Protein AF-A0A9W6Q029-F1 (afdb_monomer_lite)

Radius of gyration: 38.22 Å; chains: 1; bounding box: 94×24×104 Å

Secondary structure (DSSP, 8-state):
--SSSSSTTHHHHHHHHHHHHHHHHHHHHHHHHHHHHHHHHHHHHHHHHHHHHHHHHHHHHHHHHHHHHHHHHHHHHHHHHHHHHHHHHTTS-HHHHHHHHHHHHHHHHHHHHHHHHHHHHT-PPPS--HHHHHHHHHHHHHHHHT--

Foldseek 3Di:
DPDPPPVPPPVVVVVVVVVVVVVVVVVVVVVVVVVVVVVVVVVVVVVVVVVCCVVVVVVVVVCVVVVVVVVVCVVVVVVVLVVQLVVVCVPDPSVVSVVVSVVVVVVVVVVVVVVVVVVVVVPDDPDCDVVNVVVVVVVVVVVVVPPD

Structure (mmCIF, N/CA/C/O backbone):
data_AF-A0A9W6Q029-F1
#
_entry.id   AF-A0A9W6Q029-F1
#
loop_
_atom_site.group_PDB
_atom_site.id
_atom_site.type_symbol
_atom_site.label_atom_id
_atom_site.label_alt_id
_atom_site.label_comp_id
_atom_site.label_asym_id
_atom_site.label_entity_id
_atom_site.label_seq_id
_atom_site.pdbx_PDB_ins_code
_atom_site.Cartn_x
_atom_site.Cartn_y
_atom_site.Cartn_z
_atom_site.occupancy
_atom_site.B_iso_or_equiv
_atom_site.auth_seq_id
_atom_site.auth_comp_id
_atom_site.auth_asym_id
_atom_site.auth_atom_id
_atom_site.pdbx_PDB_model_num
ATOM 1 N N . MET A 1 1 ? -72.118 6.040 76.797 1.00 51.56 1 MET A N 1
ATOM 2 C CA . MET A 1 1 ? -71.351 6.887 75.852 1.00 51.56 1 MET A CA 1
ATOM 3 C C . MET A 1 1 ? -69.849 6.665 76.067 1.00 51.56 1 MET A C 1
ATOM 5 O O . MET A 1 1 ? -69.160 7.590 76.465 1.00 51.56 1 MET A O 1
ATOM 9 N N . SER A 1 2 ? -69.336 5.438 75.873 1.00 52.59 2 SER A N 1
ATOM 10 C CA . SER A 1 2 ? -67.936 5.110 76.231 1.00 52.59 2 SER A CA 1
ATOM 11 C C . SER A 1 2 ? -67.260 3.984 75.424 1.00 52.59 2 SER A C 1
ATOM 13 O O . SER A 1 2 ? -66.102 3.698 75.688 1.00 52.59 2 SER A O 1
ATOM 15 N N . GLU A 1 3 ? -67.895 3.381 74.411 1.00 55.47 3 GLU A N 1
ATOM 16 C CA . GLU A 1 3 ? -67.286 2.255 73.662 1.00 55.47 3 GLU A CA 1
ATOM 17 C C . GLU A 1 3 ? -66.559 2.632 72.354 1.00 55.47 3 GLU A C 1
ATOM 19 O O . GLU A 1 3 ? -66.026 1.765 71.678 1.00 55.47 3 GLU A O 1
ATOM 24 N N . ARG A 1 4 ? -66.474 3.915 71.966 1.00 59.72 4 ARG A N 1
ATOM 25 C CA . ARG A 1 4 ? -65.901 4.309 70.653 1.00 59.72 4 ARG A CA 1
ATOM 26 C C . ARG A 1 4 ? -64.425 4.744 70.655 1.00 59.72 4 ARG A C 1
ATOM 28 O O . ARG A 1 4 ? -63.948 5.214 69.625 1.00 59.72 4 ARG A O 1
ATOM 35 N N . LEU A 1 5 ? -63.701 4.637 71.772 1.00 57.34 5 LEU A N 1
ATOM 36 C CA . LEU A 1 5 ? -62.344 5.205 71.893 1.00 57.34 5 LEU A CA 1
ATOM 37 C C . LEU A 1 5 ? -61.199 4.180 71.832 1.00 57.34 5 LEU A C 1
ATOM 39 O O . LEU A 1 5 ? -60.060 4.583 71.616 1.00 57.34 5 LEU A O 1
ATOM 43 N N . THR A 1 6 ? -61.475 2.878 71.939 1.00 58.00 6 THR A N 1
ATOM 44 C CA . THR A 1 6 ? -60.412 1.858 72.037 1.00 58.00 6 THR A CA 1
ATOM 45 C C . THR A 1 6 ? -60.001 1.256 70.686 1.00 58.00 6 THR A C 1
ATOM 47 O O . THR A 1 6 ? -58.882 0.774 70.550 1.00 58.00 6 THR A O 1
ATOM 50 N N . GLU A 1 7 ? -60.833 1.353 69.644 1.00 55.59 7 GLU A N 1
ATOM 51 C CA . GLU A 1 7 ? -60.514 0.764 68.327 1.00 55.59 7 GLU A CA 1
ATOM 52 C C . GLU A 1 7 ? -59.644 1.655 67.422 1.00 55.59 7 GLU A C 1
ATOM 54 O O . GLU A 1 7 ? -59.035 1.171 66.472 1.00 55.59 7 GLU A O 1
ATOM 59 N N . ARG A 1 8 ? -59.513 2.955 67.721 1.00 59.72 8 ARG A N 1
ATOM 60 C CA . ARG A 1 8 ? -58.739 3.888 66.877 1.00 59.72 8 ARG A CA 1
ATOM 61 C C . ARG A 1 8 ? -57.221 3.826 67.081 1.00 59.72 8 ARG A C 1
ATOM 63 O O . ARG A 1 8 ? -56.494 4.317 66.228 1.00 59.72 8 ARG A O 1
ATOM 70 N N . GLY A 1 9 ? -56.739 3.244 68.181 1.00 55.81 9 GLY A N 1
ATOM 71 C CA . GLY A 1 9 ? -55.307 3.234 68.517 1.00 55.81 9 GLY A CA 1
ATOM 72 C C . GLY A 1 9 ? -54.524 2.030 67.985 1.00 55.81 9 GLY A C 1
ATOM 73 O O . GLY A 1 9 ? -53.314 2.123 67.805 1.00 55.81 9 GLY A O 1
ATOM 74 N N . VAL A 1 10 ? -55.194 0.904 67.721 1.00 59.09 10 VAL A N 1
ATOM 75 C CA . VAL A 1 10 ? -54.521 -0.351 67.338 1.00 59.09 10 VAL A CA 1
ATOM 76 C C . VAL A 1 10 ? -54.334 -0.459 65.820 1.00 59.09 10 VAL A C 1
ATOM 78 O O . VAL A 1 10 ? -53.288 -0.926 65.382 1.00 59.09 10 VAL A O 1
ATOM 81 N N . GLY A 1 11 ? -55.270 0.055 65.012 1.00 57.12 11 GLY A N 1
ATOM 82 C CA . GLY A 1 11 ? -55.148 0.045 63.546 1.00 57.12 11 GLY A CA 1
ATOM 83 C C . GLY A 1 11 ? -54.008 0.917 62.996 1.00 57.12 11 GLY A C 1
ATOM 84 O O . GLY A 1 11 ? -53.379 0.549 62.010 1.00 57.12 11 GLY A O 1
ATOM 85 N N . ASP A 1 12 ? -53.681 2.029 63.664 1.00 62.81 12 ASP A N 1
ATOM 86 C CA . ASP A 1 12 ? -52.686 3.014 63.197 1.00 62.81 12 ASP A CA 1
ATOM 87 C C . ASP A 1 12 ? -51.223 2.556 63.384 1.00 62.81 12 ASP A C 1
ATOM 89 O O . ASP A 1 12 ? -50.343 2.870 62.579 1.00 62.81 12 ASP A O 1
ATOM 93 N N . VAL A 1 13 ? -50.942 1.765 64.427 1.00 62.81 13 VAL A N 1
ATOM 94 C CA . VAL A 1 13 ? -49.584 1.254 64.705 1.00 62.81 13 VAL A CA 1
ATOM 95 C C . VAL A 1 13 ? -49.221 0.104 63.763 1.00 62.81 13 VAL A C 1
ATOM 97 O O . VAL A 1 13 ? -48.060 -0.056 63.378 1.00 62.81 13 VAL A O 1
ATOM 100 N N . THR A 1 14 ? -50.212 -0.706 63.390 1.00 64.38 14 THR A N 1
ATOM 101 C CA . THR A 1 14 ? -50.033 -1.841 62.485 1.00 64.38 14 THR A CA 1
ATOM 102 C C . THR A 1 14 ? -49.841 -1.360 61.044 1.00 64.38 14 THR A C 1
ATOM 104 O O . THR A 1 14 ? -48.881 -1.771 60.395 1.00 64.38 14 THR A O 1
ATOM 107 N N . ASP A 1 15 ? -50.662 -0.415 60.584 1.00 65.62 15 ASP A N 1
ATOM 108 C CA . ASP A 1 15 ? -50.631 0.113 59.213 1.00 65.62 15 ASP A CA 1
ATOM 109 C C . ASP A 1 15 ? -49.304 0.824 58.869 1.00 65.62 15 ASP A C 1
ATOM 111 O O . ASP A 1 15 ? -48.656 0.523 57.861 1.00 65.62 15 ASP A O 1
ATOM 115 N N . ARG A 1 16 ? -48.790 1.671 59.774 1.00 67.00 16 ARG A N 1
ATOM 116 C CA . ARG A 1 16 ? -47.525 2.397 59.545 1.00 67.00 16 ARG A CA 1
ATOM 117 C C . ARG A 1 16 ? -46.284 1.504 59.466 1.00 67.00 16 ARG A C 1
ATOM 119 O O . ARG A 1 16 ? -45.331 1.838 58.761 1.00 67.00 16 ARG A O 1
ATOM 126 N N . ARG A 1 17 ? -46.263 0.369 60.172 1.00 64.44 17 ARG A N 1
ATOM 127 C CA . ARG A 1 17 ? -45.089 -0.523 60.214 1.00 64.44 17 ARG A CA 1
ATOM 128 C C . ARG A 1 17 ? -44.972 -1.381 58.953 1.00 64.44 17 ARG A C 1
ATOM 130 O O . ARG A 1 17 ? -43.859 -1.609 58.486 1.00 64.44 17 ARG A O 1
ATOM 137 N N . PHE A 1 18 ? -46.096 -1.816 58.383 1.00 64.56 18 PHE A N 1
ATOM 138 C CA . PHE A 1 18 ? -46.113 -2.576 57.130 1.00 64.56 18 PHE A CA 1
ATOM 139 C C . PHE A 1 18 ? -45.807 -1.699 55.908 1.00 64.56 18 PHE A C 1
ATOM 141 O O . PHE A 1 18 ? -45.065 -2.144 55.033 1.00 64.56 18 PHE A O 1
ATOM 148 N N . GLY A 1 19 ? -46.269 -0.442 55.888 1.00 65.56 19 GLY A N 1
ATOM 149 C CA . GLY A 1 19 ? -45.915 0.521 54.837 1.00 65.56 19 GLY A CA 1
ATOM 150 C C . GLY A 1 19 ? -44.405 0.771 54.737 1.00 65.56 19 GLY A C 1
ATOM 151 O O . GLY A 1 19 ? -43.840 0.703 53.650 1.00 65.56 19 GLY A O 1
ATOM 152 N N . HIS A 1 20 ? -43.717 0.942 55.873 1.00 64.69 20 HIS A N 1
ATOM 153 C CA . HIS A 1 20 ? -42.270 1.193 55.879 1.00 64.69 20 HIS A CA 1
ATOM 154 C C . HIS A 1 20 ? -41.432 -0.029 55.460 1.00 64.69 20 HIS A C 1
ATOM 156 O O . HIS A 1 20 ? -40.412 0.127 54.797 1.00 64.69 20 HIS A O 1
ATOM 162 N N . LEU A 1 21 ? -41.864 -1.253 55.796 1.00 69.31 21 LEU A N 1
ATOM 163 C CA . LEU A 1 21 ? -41.189 -2.489 55.369 1.00 69.31 21 LEU A CA 1
ATOM 164 C C . LEU A 1 21 ? -41.417 -2.790 53.880 1.00 69.31 21 LEU A C 1
ATOM 166 O O . LEU A 1 21 ? -40.497 -3.240 53.196 1.00 69.31 21 LEU A O 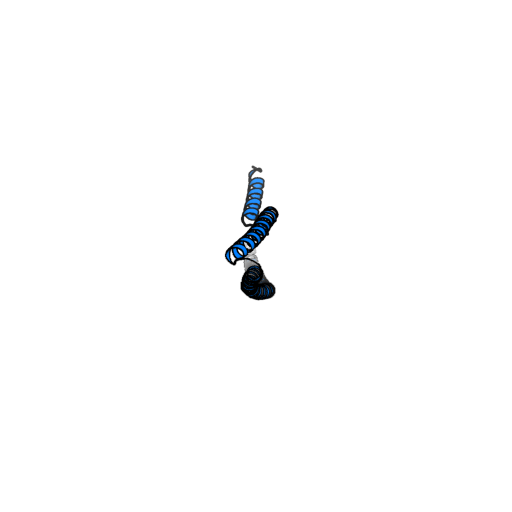1
ATOM 170 N N . ALA A 1 22 ? -42.620 -2.522 53.365 1.00 70.38 22 ALA A N 1
ATOM 171 C CA . ALA A 1 22 ? -42.941 -2.687 51.950 1.00 70.38 22 ALA A CA 1
ATOM 172 C C . ALA A 1 22 ? -42.186 -1.673 51.075 1.00 70.38 22 ALA A C 1
ATOM 174 O O . ALA A 1 22 ? -41.572 -2.067 50.077 1.00 70.38 22 ALA A O 1
ATOM 175 N N . GLU A 1 23 ? -42.151 -0.397 51.476 1.00 69.12 23 GLU A N 1
ATOM 176 C CA . GLU A 1 23 ? -41.362 0.639 50.799 1.00 69.12 23 GLU A CA 1
ATOM 177 C C . GLU A 1 23 ? -39.857 0.362 50.878 1.00 69.12 23 GLU A C 1
ATOM 179 O O . GLU A 1 23 ? -39.178 0.424 49.850 1.00 69.12 23 GLU A O 1
ATOM 184 N N . ALA A 1 24 ? -39.340 -0.028 52.052 1.00 70.12 24 ALA A N 1
ATOM 185 C CA . ALA A 1 24 ? -37.940 -0.420 52.205 1.00 70.12 24 ALA A CA 1
ATOM 186 C C . ALA A 1 24 ? -37.586 -1.612 51.302 1.00 70.12 24 ALA A C 1
ATOM 188 O O . ALA A 1 24 ? -36.578 -1.557 50.606 1.00 70.12 24 ALA A O 1
ATOM 189 N N . SER A 1 25 ? -38.436 -2.646 51.220 1.00 80.56 25 SER A N 1
ATOM 190 C CA . SER A 1 25 ? -38.175 -3.817 50.366 1.00 80.56 25 SER A CA 1
ATOM 191 C C . SER A 1 25 ? -38.213 -3.490 48.871 1.00 80.56 25 SER A C 1
ATOM 193 O O . SER A 1 25 ? -37.386 -3.979 48.105 1.00 80.56 25 SER A O 1
ATOM 195 N N . THR A 1 26 ? -39.126 -2.615 48.444 1.00 84.12 26 THR A N 1
ATOM 196 C CA . THR A 1 26 ? -39.235 -2.209 47.037 1.00 84.12 26 THR A CA 1
ATOM 197 C C . THR A 1 26 ? -38.018 -1.376 46.638 1.00 84.12 26 THR A C 1
ATOM 199 O O . THR A 1 26 ? -37.428 -1.605 45.581 1.00 84.12 26 THR A O 1
ATOM 202 N N . ALA A 1 27 ? -37.578 -0.467 47.514 1.00 84.94 27 ALA A N 1
ATOM 203 C CA . ALA A 1 27 ? -36.342 0.285 47.333 1.00 84.94 27 ALA A CA 1
ATOM 204 C C . ALA A 1 27 ? -35.097 -0.628 47.316 1.00 84.94 27 ALA A C 1
ATOM 206 O O . ALA A 1 27 ? -34.199 -0.421 46.498 1.00 84.94 27 ALA A O 1
ATOM 207 N N . GLU A 1 28 ? -35.059 -1.669 48.154 1.00 83.88 28 GLU A N 1
ATOM 208 C CA . GLU A 1 28 ? -33.982 -2.667 48.207 1.00 83.88 28 GLU A CA 1
ATOM 209 C C . GLU A 1 28 ? -33.895 -3.492 46.907 1.00 83.88 28 GLU A C 1
ATOM 211 O O . GLU A 1 28 ? -32.808 -3.648 46.348 1.00 83.88 28 GLU A O 1
ATOM 216 N N . LEU A 1 29 ? -35.029 -3.957 46.359 1.00 87.38 29 LEU A N 1
ATOM 217 C CA . LEU A 1 29 ? -35.068 -4.687 45.082 1.00 87.38 29 LEU A CA 1
ATOM 218 C C . LEU A 1 29 ? -34.636 -3.812 43.903 1.00 87.38 29 LEU A C 1
ATOM 220 O O . LEU A 1 29 ? -33.864 -4.260 43.055 1.00 87.38 29 LEU A O 1
ATOM 224 N N . VAL A 1 30 ? -35.111 -2.566 43.843 1.00 87.38 30 VAL A N 1
ATOM 225 C CA . VAL A 1 30 ? -34.713 -1.615 42.792 1.00 87.38 30 VAL A CA 1
ATOM 226 C C . VAL A 1 30 ? -33.211 -1.346 42.861 1.00 87.38 30 VAL A C 1
ATOM 228 O O . VAL A 1 30 ? -32.533 -1.318 41.831 1.00 87.38 30 VAL A O 1
ATOM 231 N N . ARG A 1 31 ? -32.664 -1.212 44.072 1.00 88.38 31 ARG A N 1
ATOM 232 C CA . ARG A 1 31 ? -31.228 -1.051 44.291 1.00 88.38 31 ARG A CA 1
ATOM 233 C C . ARG A 1 31 ? -30.439 -2.291 43.859 1.00 88.38 31 ARG A C 1
ATOM 235 O O . ARG A 1 31 ? -29.479 -2.141 43.109 1.00 88.38 31 ARG A O 1
ATOM 242 N N . HIS A 1 32 ? -30.868 -3.498 44.225 1.00 88.50 32 HIS A N 1
ATOM 243 C CA . HIS A 1 32 ? -30.233 -4.743 43.777 1.00 88.50 32 HIS A CA 1
ATOM 244 C C . HIS A 1 32 ? -30.288 -4.931 42.254 1.00 88.50 32 HIS A C 1
ATOM 246 O O . HIS A 1 32 ? -29.269 -5.258 41.648 1.00 88.50 32 HIS A O 1
ATOM 252 N N . LEU A 1 33 ? -31.425 -4.664 41.605 1.00 87.81 33 LEU A N 1
ATOM 253 C CA . LEU A 1 33 ? -31.547 -4.739 40.144 1.00 87.81 33 LEU A CA 1
ATOM 254 C C . LEU A 1 33 ? -30.665 -3.703 39.440 1.00 87.81 33 LEU A C 1
ATOM 256 O O . LEU A 1 33 ? -30.056 -4.014 38.415 1.00 87.81 33 LEU A O 1
ATOM 260 N N . SER A 1 34 ? -30.557 -2.492 39.993 1.00 90.81 34 SER A N 1
ATOM 261 C CA . SER A 1 34 ? -29.649 -1.454 39.494 1.00 90.81 34 SER A CA 1
ATOM 262 C C . SER A 1 34 ? -28.185 -1.885 39.627 1.00 90.81 34 SER A C 1
ATOM 264 O O . SER A 1 34 ? -27.412 -1.796 38.671 1.00 90.81 34 SER A O 1
ATOM 266 N N . GLU A 1 35 ? -27.809 -2.455 40.774 1.00 91.94 35 GLU A N 1
ATOM 267 C CA . GLU A 1 35 ? -26.470 -2.995 41.009 1.00 91.94 35 GLU A CA 1
ATOM 268 C C . GLU A 1 35 ? -26.147 -4.178 40.078 1.00 91.94 35 GLU A C 1
ATOM 270 O O . GLU A 1 35 ? -25.048 -4.231 39.522 1.00 91.94 35 GLU A O 1
ATOM 275 N N . GLN A 1 36 ? -27.091 -5.095 39.842 1.00 90.56 36 GLN A N 1
ATOM 276 C CA . GLN A 1 36 ? -26.928 -6.222 38.916 1.00 90.56 36 GLN A CA 1
ATOM 277 C C . GLN A 1 36 ? -26.850 -5.767 37.458 1.00 90.56 36 GLN A C 1
ATOM 279 O O . GLN A 1 36 ? -25.964 -6.209 36.730 1.00 90.56 36 GLN A O 1
ATOM 284 N N . SER A 1 37 ? -27.709 -4.835 37.044 1.00 90.69 37 SER A N 1
ATOM 285 C CA . SER A 1 37 ? -27.669 -4.249 35.699 1.00 90.69 37 SER A CA 1
ATOM 286 C C . SER A 1 37 ? -26.332 -3.547 35.462 1.00 90.69 37 SER A C 1
ATOM 288 O O . SER A 1 37 ? -25.682 -3.753 34.438 1.00 90.69 37 SER A O 1
ATOM 290 N N . ALA A 1 38 ? -25.853 -2.788 36.452 1.00 92.69 38 ALA A N 1
ATOM 291 C CA . ALA A 1 38 ? -24.554 -2.133 36.388 1.00 92.69 38 ALA A CA 1
ATOM 292 C C . ALA A 1 38 ? -23.378 -3.127 36.399 1.00 92.69 38 ALA A C 1
ATOM 294 O O . ALA A 1 38 ? -22.312 -2.801 35.873 1.00 92.69 38 ALA A O 1
ATOM 295 N N . ARG A 1 39 ? -23.524 -4.313 37.007 1.00 93.50 39 ARG A N 1
ATOM 296 C CA . ARG A 1 39 ? -22.532 -5.400 36.925 1.00 93.50 39 ARG A CA 1
ATOM 297 C C . ARG A 1 39 ? -22.525 -6.043 35.539 1.00 93.50 39 ARG A C 1
ATOM 299 O O . ARG A 1 39 ? -21.454 -6.133 34.948 1.00 93.50 39 ARG A O 1
ATOM 306 N N . LEU A 1 40 ? -23.692 -6.378 34.992 1.00 94.19 40 LEU A N 1
ATOM 307 C CA . LEU A 1 40 ? -23.828 -7.000 33.673 1.00 94.19 40 LEU A CA 1
ATOM 308 C C . LEU A 1 40 ? -23.257 -6.106 32.565 1.00 94.19 40 LEU A C 1
ATOM 310 O O . LEU A 1 40 ? -22.457 -6.557 31.753 1.00 94.19 40 LEU A O 1
ATOM 314 N N . VAL A 1 41 ? -23.584 -4.808 32.589 1.00 94.94 41 VAL A N 1
ATOM 315 C CA . VAL A 1 41 ? -23.025 -3.829 31.642 1.00 94.94 41 VAL A CA 1
ATOM 316 C C . VAL A 1 41 ? -21.498 -3.785 31.733 1.00 94.94 41 VAL A C 1
ATOM 318 O O . VAL A 1 41 ? -20.813 -3.742 30.714 1.00 94.94 41 VAL A O 1
ATOM 321 N N . ARG A 1 42 ? -20.930 -3.824 32.945 1.00 95.19 42 ARG A N 1
ATOM 322 C CA . ARG A 1 42 ? -19.470 -3.846 33.135 1.00 95.19 42 ARG A CA 1
ATOM 323 C C . ARG A 1 42 ? -18.828 -5.139 32.624 1.00 95.19 42 ARG A C 1
ATOM 325 O O . ARG A 1 42 ? -17.691 -5.091 32.153 1.00 95.19 42 ARG A O 1
ATOM 332 N N . GLU A 1 43 ? -19.520 -6.267 32.710 1.00 95.44 43 GLU A N 1
ATOM 333 C CA . GLU A 1 43 ? -19.057 -7.556 32.187 1.00 95.44 43 GLU A CA 1
ATOM 334 C C . GLU A 1 43 ? -19.106 -7.612 30.658 1.00 95.44 43 GLU A C 1
ATOM 336 O O . GLU A 1 43 ? -18.092 -7.944 30.048 1.00 95.44 43 GLU A O 1
ATOM 341 N N . GLU A 1 44 ? -20.211 -7.189 30.042 1.00 94.06 44 GLU A N 1
ATOM 342 C CA . GLU A 1 44 ? -20.348 -7.015 28.586 1.00 94.06 44 GLU A CA 1
ATOM 343 C C . GLU A 1 44 ? -19.253 -6.095 28.035 1.00 94.06 44 GLU A C 1
ATOM 345 O O . GLU A 1 44 ? -18.563 -6.437 27.077 1.00 94.06 44 GLU A O 1
ATOM 350 N N . LEU A 1 45 ? -18.985 -4.969 28.706 1.00 94.56 45 LEU A N 1
ATOM 351 C CA . LEU A 1 45 ? -17.892 -4.075 28.321 1.00 94.56 45 LEU A CA 1
ATOM 352 C C . LEU A 1 45 ? -16.517 -4.748 28.422 1.00 94.56 45 LEU A C 1
ATOM 354 O O . LEU A 1 45 ? -15.673 -4.547 27.547 1.00 94.56 45 LEU A O 1
ATOM 358 N N . ARG A 1 46 ? -16.262 -5.545 29.465 1.00 95.31 46 ARG A N 1
ATOM 359 C CA . ARG A 1 46 ? -15.005 -6.305 29.592 1.00 95.31 46 ARG A CA 1
ATOM 360 C C . ARG A 1 46 ? -14.872 -7.366 28.503 1.00 95.31 46 ARG A C 1
ATOM 362 O O . ARG A 1 46 ? -13.783 -7.519 27.947 1.00 95.31 46 ARG A O 1
ATOM 369 N N . LEU A 1 47 ? -15.955 -8.067 28.187 1.00 94.62 47 LEU A N 1
ATOM 370 C CA . LEU A 1 47 ? -15.994 -9.074 27.132 1.00 94.62 47 LEU A CA 1
ATOM 371 C C . LEU A 1 47 ? -15.760 -8.431 25.760 1.00 94.62 47 LEU A C 1
ATOM 373 O O . LEU A 1 47 ? -14.868 -8.857 25.029 1.00 94.62 47 LEU A O 1
ATOM 377 N N . ALA A 1 48 ? -16.465 -7.340 25.461 1.00 93.06 48 ALA A N 1
ATOM 378 C CA . ALA A 1 48 ? -16.289 -6.563 24.242 1.00 93.06 48 ALA A CA 1
ATOM 379 C C . ALA A 1 48 ? -14.854 -6.034 24.116 1.00 93.06 48 ALA A C 1
ATOM 381 O O . ALA A 1 48 ? -14.262 -6.112 23.043 1.00 93.06 48 ALA A O 1
ATOM 382 N N . GLN A 1 49 ? -14.241 -5.553 25.205 1.00 92.69 49 GLN A N 1
ATOM 383 C CA . GLN A 1 49 ? -12.830 -5.149 25.197 1.00 92.69 49 GLN A CA 1
ATOM 384 C C . GLN A 1 49 ? -11.885 -6.315 24.885 1.00 92.69 49 GLN A C 1
ATOM 386 O O . GLN A 1 49 ? -10.927 -6.137 24.130 1.00 92.69 49 GLN A O 1
ATOM 391 N N . LEU A 1 50 ? -12.127 -7.501 25.446 1.00 93.62 50 LEU A N 1
ATOM 392 C CA . LEU A 1 50 ? -11.348 -8.704 25.146 1.00 93.62 50 LEU A CA 1
ATOM 393 C C . LEU A 1 50 ? -11.496 -9.115 23.681 1.00 93.62 50 LEU A C 1
ATOM 395 O O . LEU A 1 50 ? -10.495 -9.372 23.009 1.00 93.62 50 LEU A O 1
ATOM 399 N N . GLU A 1 51 ? -12.721 -9.129 23.166 1.00 92.31 51 GLU A N 1
ATOM 400 C CA . GLU A 1 51 ? -13.000 -9.495 21.783 1.00 92.31 51 GLU A CA 1
ATOM 401 C C . GLU A 1 51 ? -12.421 -8.469 20.800 1.00 92.31 51 GLU A C 1
ATOM 403 O O . GLU A 1 51 ? -11.785 -8.853 19.818 1.00 92.31 51 GLU A O 1
ATOM 408 N N . LEU A 1 52 ? -12.528 -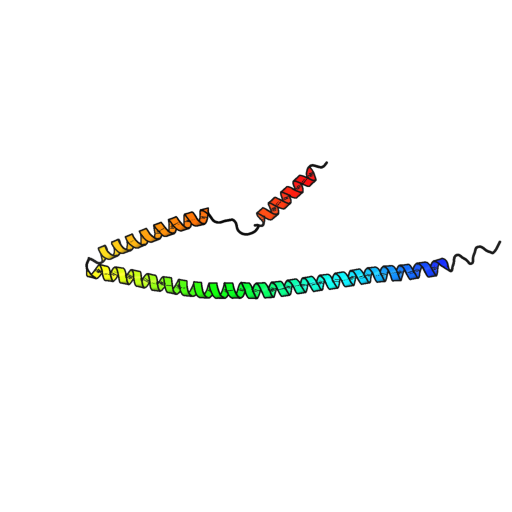7.169 21.100 1.00 92.44 52 LEU A N 1
ATOM 409 C CA . LEU A 1 52 ? -11.878 -6.094 20.346 1.00 92.44 52 LEU A CA 1
ATOM 410 C C . LEU A 1 52 ? -10.357 -6.232 20.361 1.00 92.44 52 LEU A C 1
ATOM 412 O O . LEU A 1 52 ? -9.723 -6.033 19.330 1.00 92.44 52 LEU A O 1
ATOM 416 N N . ARG A 1 53 ? -9.749 -6.611 21.489 1.00 90.00 53 ARG A N 1
ATOM 417 C CA . ARG A 1 53 ? -8.303 -6.875 21.556 1.00 90.00 53 ARG A CA 1
ATOM 418 C C . ARG A 1 53 ? -7.910 -8.104 20.743 1.00 90.00 53 ARG A C 1
ATOM 420 O O . ARG A 1 53 ? -6.896 -8.063 20.051 1.00 90.00 53 ARG A O 1
ATOM 427 N N . GLN A 1 54 ? -8.700 -9.177 20.768 1.00 89.31 54 GLN A N 1
ATOM 428 C CA . GLN A 1 54 ? -8.432 -10.369 19.958 1.00 89.31 54 GLN A CA 1
ATOM 429 C C . GLN A 1 54 ? -8.616 -10.110 18.455 1.00 89.31 54 GLN A C 1
ATOM 431 O O . GLN A 1 54 ? -7.755 -10.484 17.654 1.00 89.31 54 GLN A O 1
ATOM 436 N N . LYS A 1 55 ? -9.716 -9.464 18.052 1.00 83.94 55 LYS A N 1
ATOM 437 C CA . LYS A 1 55 ? -9.989 -9.089 16.655 1.00 83.94 55 LYS A CA 1
ATOM 438 C C . LYS A 1 55 ? -8.988 -8.036 16.169 1.00 83.94 55 LYS A C 1
ATOM 440 O O . 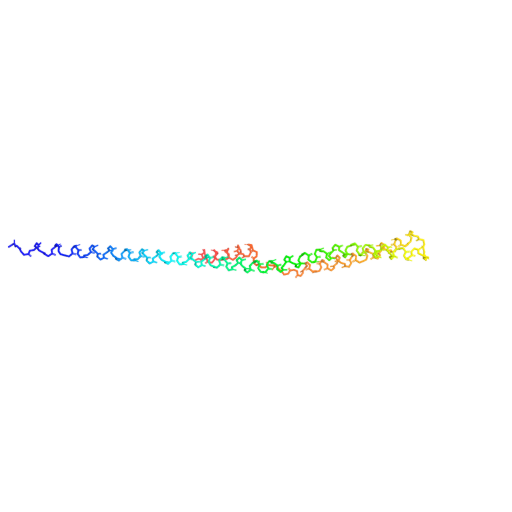LYS A 1 55 ? -8.370 -8.209 15.120 1.00 83.94 55 LYS A O 1
ATOM 445 N N . GLY A 1 56 ? -8.750 -7.007 16.979 1.00 89.25 56 GLY A N 1
ATOM 446 C CA . GLY A 1 56 ? -7.806 -5.926 16.709 1.00 89.25 56 GLY A CA 1
ATOM 447 C C . GLY A 1 56 ? -6.355 -6.396 16.654 1.00 89.25 56 GLY A C 1
ATOM 448 O O . GLY A 1 56 ? -5.610 -5.956 15.787 1.00 89.25 56 GLY A O 1
ATOM 449 N N . GLY A 1 57 ? -5.950 -7.347 17.498 1.00 90.62 57 GLY A N 1
ATOM 450 C CA . GLY A 1 57 ? -4.600 -7.914 17.480 1.00 90.62 57 GLY A CA 1
ATOM 451 C C . GLY A 1 57 ? -4.280 -8.654 16.179 1.00 90.62 57 GLY A C 1
ATOM 452 O O . GLY A 1 57 ? -3.196 -8.479 15.619 1.00 90.62 57 GLY A O 1
ATOM 453 N N . ARG A 1 58 ? -5.235 -9.432 15.648 1.00 86.19 58 ARG A N 1
ATOM 454 C CA . ARG A 1 58 ? -5.082 -10.106 14.345 1.00 86.19 58 ARG A CA 1
ATOM 455 C C . ARG A 1 58 ? -4.998 -9.097 13.199 1.00 86.19 58 ARG A C 1
ATOM 457 O O . ARG A 1 58 ? -4.092 -9.206 12.375 1.00 86.19 58 ARG A O 1
ATOM 464 N N . ALA A 1 59 ? -5.873 -8.090 13.194 1.00 90.00 59 ALA A N 1
ATOM 465 C CA . ALA A 1 59 ? -5.834 -7.007 12.212 1.00 90.00 59 ALA A CA 1
ATOM 466 C C . ALA A 1 59 ? -4.515 -6.218 12.280 1.00 90.00 59 ALA A C 1
ATOM 468 O O . ALA A 1 59 ? -3.893 -5.964 11.253 1.00 90.00 59 ALA A O 1
ATOM 469 N N . ALA A 1 60 ? -4.025 -5.909 13.483 1.00 89.06 60 ALA A N 1
ATOM 470 C CA . ALA A 1 60 ? -2.758 -5.215 13.688 1.00 89.06 60 ALA A CA 1
ATOM 471 C C . ALA A 1 60 ? -1.556 -6.045 13.217 1.00 89.06 60 ALA A C 1
ATOM 473 O O . ALA A 1 60 ? -0.624 -5.502 12.626 1.00 89.06 60 ALA A O 1
ATOM 474 N N . LYS A 1 61 ? -1.560 -7.363 13.448 1.00 93.81 61 LYS A N 1
ATOM 475 C CA . LYS A 1 61 ? -0.515 -8.258 12.933 1.00 93.81 61 LYS A CA 1
ATOM 476 C C . LYS A 1 61 ? -0.516 -8.278 11.404 1.00 93.81 61 LYS A C 1
ATOM 478 O O . LYS A 1 61 ? 0.545 -8.120 10.806 1.00 93.81 61 LYS A O 1
ATOM 483 N N . ALA A 1 62 ? -1.692 -8.415 10.790 1.00 89.44 62 ALA A N 1
ATOM 484 C CA . ALA A 1 62 ? -1.835 -8.363 9.340 1.00 89.44 62 ALA A CA 1
ATOM 485 C C . ALA A 1 62 ? -1.350 -7.017 8.784 1.00 89.44 62 ALA A C 1
ATOM 487 O O . ALA A 1 62 ? -0.519 -7.004 7.885 1.00 89.44 62 ALA A O 1
ATOM 488 N N . ALA A 1 63 ? -1.768 -5.896 9.376 1.00 94.06 63 ALA A N 1
ATOM 489 C CA . ALA A 1 63 ? -1.341 -4.561 8.963 1.00 94.06 63 ALA A CA 1
ATOM 490 C C . ALA A 1 63 ? 0.187 -4.391 9.006 1.00 94.06 63 ALA A C 1
ATOM 492 O O . ALA A 1 63 ? 0.765 -3.850 8.070 1.00 94.06 63 ALA A O 1
ATOM 493 N N . LYS A 1 64 ? 0.865 -4.904 10.043 1.00 92.75 64 LYS A N 1
ATOM 494 C CA . LYS A 1 64 ? 2.337 -4.868 10.123 1.00 92.75 64 LYS A CA 1
ATOM 495 C C . LYS A 1 64 ? 2.998 -5.728 9.046 1.00 92.75 64 LYS A C 1
ATOM 497 O O . LYS A 1 64 ? 3.955 -5.281 8.424 1.00 92.75 64 LYS A O 1
ATOM 502 N N . MET A 1 65 ? 2.496 -6.944 8.819 1.00 95.00 65 MET A N 1
ATOM 503 C CA . MET A 1 65 ? 3.045 -7.846 7.799 1.00 95.00 65 MET A CA 1
ATOM 504 C C . MET A 1 65 ? 2.836 -7.293 6.387 1.00 95.00 65 MET A C 1
ATOM 506 O O . MET A 1 65 ? 3.784 -7.259 5.611 1.00 95.00 65 MET A O 1
ATOM 510 N N . PHE A 1 66 ? 1.636 -6.803 6.072 1.00 93.69 66 PHE A N 1
ATOM 511 C CA . PHE A 1 66 ? 1.345 -6.159 4.791 1.00 93.69 66 PHE A CA 1
ATOM 512 C C . PHE A 1 66 ? 2.095 -4.838 4.623 1.00 93.69 66 PHE A C 1
ATOM 514 O O . PHE A 1 66 ? 2.565 -4.555 3.528 1.00 93.69 66 PHE A O 1
ATOM 521 N N . GLY A 1 67 ? 2.273 -4.064 5.696 1.00 95.38 67 GLY A N 1
ATOM 522 C CA . GLY A 1 67 ? 3.100 -2.859 5.676 1.00 95.38 67 GLY A CA 1
ATOM 523 C C . GLY A 1 67 ? 4.553 -3.175 5.320 1.00 95.38 67 GLY A C 1
ATOM 524 O O . GLY A 1 67 ? 5.093 -2.601 4.378 1.00 95.38 67 GLY A O 1
ATOM 525 N N . GLY A 1 68 ? 5.166 -4.142 6.011 1.00 95.69 68 GLY A N 1
ATOM 526 C CA . GLY A 1 68 ? 6.530 -4.590 5.713 1.00 95.69 68 GLY A CA 1
ATOM 527 C C . GLY A 1 68 ? 6.665 -5.181 4.307 1.00 95.69 68 GLY A C 1
ATOM 528 O O . GLY A 1 68 ? 7.554 -4.785 3.557 1.00 95.69 68 GLY A O 1
ATOM 529 N N . ALA A 1 69 ? 5.746 -6.066 3.914 1.00 95.81 69 ALA A N 1
ATOM 530 C CA . ALA A 1 69 ? 5.720 -6.647 2.574 1.00 95.81 69 ALA A CA 1
ATOM 531 C C . ALA A 1 69 ? 5.555 -5.578 1.484 1.00 95.81 69 ALA A C 1
ATOM 533 O O . ALA A 1 69 ? 6.222 -5.658 0.458 1.00 95.81 69 ALA A O 1
ATOM 534 N N . GLY A 1 70 ? 4.725 -4.557 1.716 1.00 96.44 70 GLY A N 1
ATOM 535 C CA . GLY A 1 70 ? 4.544 -3.429 0.803 1.00 96.44 70 GLY A CA 1
ATOM 536 C C . GLY A 1 70 ? 5.829 -2.627 0.606 1.00 96.44 70 GLY A C 1
ATOM 537 O O . GLY A 1 70 ? 6.191 -2.330 -0.528 1.00 96.44 70 GLY A O 1
ATOM 538 N N . VAL A 1 71 ? 6.567 -2.345 1.684 1.00 97.81 71 VAL A N 1
ATOM 539 C CA . VAL A 1 71 ? 7.877 -1.676 1.600 1.00 97.81 71 VAL A CA 1
ATOM 540 C C . VAL A 1 71 ? 8.887 -2.537 0.835 1.00 97.81 71 VAL A C 1
ATOM 542 O O . VAL A 1 71 ? 9.559 -2.039 -0.068 1.00 97.81 71 VAL A O 1
ATOM 545 N N . CYS A 1 72 ? 8.967 -3.838 1.130 1.00 97.75 72 CYS A N 1
ATOM 546 C CA . CYS A 1 72 ? 9.833 -4.759 0.392 1.00 97.75 72 CYS A CA 1
ATOM 547 C C . CYS A 1 72 ? 9.459 -4.840 -1.095 1.00 97.75 72 CYS A C 1
ATOM 549 O O . CYS A 1 72 ? 10.346 -4.812 -1.944 1.00 97.75 72 CYS A O 1
ATOM 551 N N . ALA A 1 73 ? 8.167 -4.903 -1.419 1.00 96.12 73 ALA A N 1
ATOM 552 C CA . ALA A 1 73 ? 7.679 -4.929 -2.794 1.00 96.12 73 ALA A CA 1
ATOM 553 C C . ALA A 1 73 ? 7.969 -3.614 -3.532 1.00 96.12 73 ALA A C 1
ATOM 555 O O . ALA A 1 73 ? 8.318 -3.654 -4.708 1.00 96.12 73 ALA A O 1
ATOM 556 N N . LEU A 1 74 ? 7.892 -2.466 -2.851 1.00 96.06 74 LEU A N 1
ATOM 557 C CA . LEU A 1 74 ? 8.231 -1.163 -3.425 1.00 96.06 74 LEU A CA 1
ATOM 558 C C . LEU A 1 74 ? 9.708 -1.108 -3.840 1.00 96.06 74 LEU A C 1
ATOM 560 O O . LEU A 1 74 ? 10.016 -0.817 -4.995 1.00 96.06 74 LEU A O 1
ATOM 564 N N . TYR A 1 75 ? 10.622 -1.424 -2.919 1.00 97.94 75 TYR A N 1
ATOM 565 C CA . TYR A 1 75 ? 12.058 -1.384 -3.208 1.00 97.94 75 TYR A CA 1
ATOM 566 C C . TYR A 1 75 ? 12.496 -2.501 -4.159 1.00 97.94 75 TYR A C 1
ATOM 568 O O . TYR A 1 75 ? 13.252 -2.244 -5.094 1.00 97.94 75 TYR A O 1
ATOM 576 N N . GLY A 1 76 ? 11.999 -3.724 -3.961 1.00 98.19 76 GLY A N 1
ATOM 577 C CA . GLY A 1 76 ? 12.285 -4.858 -4.840 1.00 98.19 76 GLY A CA 1
ATOM 578 C C . GLY A 1 76 ? 11.753 -4.635 -6.254 1.00 98.19 76 GLY A C 1
ATOM 579 O O . GLY A 1 76 ? 12.477 -4.843 -7.223 1.00 98.19 76 GLY A O 1
ATOM 580 N N . GLY A 1 77 ? 10.525 -4.131 -6.386 1.00 97.50 77 GLY A N 1
ATOM 581 C CA . GLY A 1 77 ? 9.941 -3.754 -7.671 1.00 97.50 77 GLY A CA 1
ATOM 582 C C . GLY A 1 77 ? 10.736 -2.649 -8.365 1.00 97.50 77 GLY A C 1
ATOM 583 O O . GLY A 1 77 ? 11.058 -2.782 -9.542 1.00 97.50 77 GLY A O 1
ATOM 584 N N . GLY A 1 78 ? 11.132 -1.601 -7.633 1.00 97.12 78 GLY A N 1
ATOM 585 C CA . GLY A 1 78 ? 12.004 -0.546 -8.157 1.00 97.12 78 GLY A CA 1
ATOM 586 C C . GLY A 1 78 ? 13.346 -1.084 -8.664 1.00 97.12 78 GLY A C 1
ATOM 587 O O . GLY A 1 78 ? 13.759 -0.759 -9.776 1.00 97.12 78 GLY A O 1
ATOM 588 N N . ALA A 1 79 ? 13.992 -1.967 -7.898 1.00 98.06 79 ALA A N 1
ATOM 589 C CA . ALA A 1 79 ? 15.232 -2.618 -8.311 1.00 98.06 79 ALA A CA 1
ATOM 590 C C . ALA A 1 79 ? 15.046 -3.475 -9.576 1.00 98.06 79 ALA A C 1
ATOM 592 O O . ALA A 1 79 ? 15.888 -3.422 -10.470 1.00 98.06 79 ALA A O 1
ATOM 593 N N . LEU A 1 80 ? 13.933 -4.208 -9.695 1.00 97.88 80 LEU A N 1
ATOM 594 C CA . LEU A 1 80 ? 13.605 -4.981 -10.897 1.00 97.88 80 LEU A CA 1
ATOM 595 C C . LEU A 1 80 ? 13.354 -4.089 -12.118 1.00 97.88 80 LEU A C 1
ATOM 597 O O . LEU A 1 80 ? 13.811 -4.422 -13.207 1.00 97.88 80 LEU A O 1
ATOM 601 N N . ILE A 1 81 ? 12.678 -2.950 -11.951 1.00 97.69 81 ILE A N 1
ATOM 602 C CA . ILE A 1 81 ? 12.467 -1.973 -13.030 1.00 97.69 81 ILE A CA 1
ATOM 603 C C . ILE A 1 81 ? 13.811 -1.432 -13.529 1.00 97.69 81 ILE A C 1
ATOM 605 O O . ILE A 1 81 ? 14.051 -1.390 -14.736 1.00 97.69 81 ILE A O 1
ATOM 609 N N . VAL A 1 82 ? 14.707 -1.059 -12.609 1.00 97.06 82 VAL A N 1
ATOM 610 C CA . VAL A 1 82 ? 16.061 -0.603 -12.956 1.00 97.06 82 VAL A CA 1
ATOM 611 C C . VAL A 1 82 ? 16.841 -1.713 -13.659 1.00 97.06 82 VAL A C 1
ATOM 613 O O . VAL A 1 82 ? 17.427 -1.468 -14.711 1.00 97.06 82 VAL A O 1
ATOM 616 N N . ALA A 1 83 ? 16.811 -2.939 -13.132 1.00 97.81 83 ALA A N 1
ATOM 617 C CA . ALA A 1 83 ? 17.479 -4.087 -13.737 1.00 97.81 83 ALA A CA 1
ATOM 618 C C . ALA A 1 83 ? 16.958 -4.380 -15.153 1.00 97.81 83 ALA A C 1
ATOM 620 O O . ALA A 1 83 ? 17.756 -4.611 -16.056 1.00 97.81 83 ALA A O 1
ATOM 621 N N . ALA A 1 84 ? 15.643 -4.310 -15.374 1.00 97.44 84 ALA A N 1
ATOM 622 C CA . ALA A 1 84 ? 15.038 -4.477 -16.694 1.00 97.44 84 ALA A CA 1
ATOM 623 C C . ALA A 1 84 ? 15.474 -3.371 -17.669 1.00 97.44 84 ALA A C 1
ATOM 625 O O . ALA A 1 84 ? 15.829 -3.661 -18.811 1.00 97.44 84 ALA A O 1
ATOM 626 N N . GLY A 1 85 ? 15.514 -2.115 -17.214 1.00 97.38 85 GLY A N 1
ATOM 627 C CA . GLY A 1 85 ? 16.026 -0.996 -18.008 1.00 97.38 85 GLY A CA 1
ATOM 628 C C . GLY A 1 85 ? 17.499 -1.170 -18.389 1.00 97.38 85 GLY A C 1
ATOM 629 O O . GLY A 1 85 ? 17.863 -0.957 -19.544 1.00 97.38 85 GLY A O 1
ATOM 630 N N . LEU A 1 86 ? 18.337 -1.617 -17.449 1.00 96.94 86 LEU A N 1
ATOM 631 C CA . LEU A 1 86 ? 19.748 -1.922 -17.707 1.00 96.94 86 LEU A CA 1
ATOM 632 C C . LEU A 1 86 ? 19.914 -3.105 -18.667 1.00 96.94 86 LEU A C 1
ATOM 634 O O . LEU A 1 86 ? 20.748 -3.037 -19.564 1.00 96.94 86 LEU A O 1
ATOM 638 N N . ALA A 1 87 ? 19.107 -4.158 -18.521 1.00 97.50 87 ALA A N 1
ATOM 639 C CA . ALA A 1 87 ? 19.123 -5.305 -19.424 1.00 97.50 87 ALA A CA 1
ATOM 640 C C . ALA A 1 87 ? 18.748 -4.901 -20.858 1.00 97.50 87 ALA A C 1
ATOM 642 O O . ALA A 1 87 ? 19.419 -5.308 -21.803 1.00 97.50 87 ALA A O 1
ATOM 643 N N . LEU A 1 88 ? 17.730 -4.048 -21.028 1.00 96.69 88 LEU A N 1
ATOM 644 C CA . LEU A 1 88 ? 17.393 -3.463 -22.328 1.00 96.69 88 LEU A CA 1
ATOM 645 C C . LEU A 1 88 ? 18.555 -2.628 -22.876 1.00 96.69 88 LEU A C 1
ATOM 647 O O . LEU A 1 88 ? 18.903 -2.764 -24.044 1.00 96.69 88 LEU A O 1
ATOM 651 N N . ALA A 1 89 ? 19.208 -1.825 -22.035 1.00 96.69 89 ALA A N 1
ATOM 652 C CA . ALA A 1 89 ? 20.335 -0.991 -22.446 1.00 96.69 89 ALA A CA 1
ATOM 653 C C . ALA A 1 89 ? 21.566 -1.783 -22.945 1.00 96.69 89 ALA A C 1
ATOM 655 O O . ALA A 1 89 ? 22.456 -1.188 -23.549 1.00 96.69 89 ALA A O 1
ATOM 656 N N . LEU A 1 90 ? 21.626 -3.109 -22.745 1.00 97.56 90 LEU A N 1
ATOM 657 C CA . LEU A 1 90 ? 22.672 -3.961 -23.331 1.00 97.56 90 LEU A CA 1
ATOM 658 C C . LEU A 1 90 ? 22.529 -4.130 -24.850 1.00 97.56 90 LEU A C 1
ATOM 660 O O . LEU A 1 90 ? 23.518 -4.402 -25.525 1.00 97.56 90 LEU A O 1
ATOM 664 N N . VAL A 1 91 ? 21.313 -3.999 -25.386 1.00 97.25 91 VAL A N 1
ATOM 665 C CA . VAL A 1 91 ? 21.007 -4.258 -26.805 1.00 97.25 91 VAL A CA 1
ATOM 666 C C . VAL A 1 91 ? 20.573 -3.009 -27.577 1.00 97.25 91 VAL A C 1
ATOM 668 O O . VAL A 1 91 ? 20.506 -3.041 -28.803 1.00 97.25 91 VAL A O 1
ATOM 671 N N . LEU A 1 92 ? 20.290 -1.898 -26.892 1.00 96.31 92 LEU A N 1
ATOM 672 C CA . LEU A 1 92 ? 19.874 -0.626 -27.495 1.00 96.31 92 LEU A CA 1
ATOM 673 C C . LEU A 1 92 ? 20.346 0.579 -26.659 1.00 96.31 92 LEU A C 1
ATOM 675 O O . LEU A 1 92 ? 20.682 0.415 -25.488 1.00 96.31 92 LEU A O 1
ATOM 679 N N . PRO A 1 93 ? 20.382 1.804 -27.222 1.00 96.44 93 PRO A N 1
ATOM 680 C CA . PRO A 1 93 ? 20.839 2.986 -26.495 1.00 96.44 93 PRO A CA 1
ATOM 681 C C . PRO A 1 93 ? 20.039 3.233 -25.213 1.00 96.44 93 PRO A C 1
ATOM 683 O O . PRO A 1 93 ? 18.812 3.121 -25.207 1.00 96.44 93 PRO A O 1
ATOM 686 N N . GLY A 1 94 ? 20.715 3.658 -24.142 1.00 96.25 94 GLY A N 1
ATOM 687 C CA . GLY A 1 94 ? 20.090 3.831 -22.823 1.00 96.25 94 GLY A CA 1
ATOM 688 C C . GLY A 1 94 ? 18.865 4.755 -22.813 1.00 96.25 94 GLY A C 1
ATOM 689 O O . GLY A 1 94 ? 17.911 4.498 -22.082 1.00 96.25 94 GLY A O 1
ATOM 690 N N . TRP A 1 95 ? 18.835 5.782 -23.672 1.00 95.81 95 TRP A N 1
ATOM 691 C CA . TRP A 1 95 ? 17.672 6.668 -23.802 1.00 95.81 95 TRP A CA 1
ATOM 692 C C . TRP A 1 95 ? 16.439 5.936 -24.358 1.00 95.81 95 TRP A C 1
ATOM 694 O O . TRP A 1 95 ? 15.331 6.144 -23.870 1.00 95.81 95 TRP A O 1
ATOM 704 N N . ALA A 1 96 ? 16.621 5.039 -25.331 1.00 96.88 96 ALA A N 1
ATOM 705 C CA . ALA A 1 96 ? 15.533 4.254 -25.908 1.00 96.88 96 ALA A CA 1
ATOM 706 C C . ALA A 1 96 ? 15.036 3.199 -24.908 1.00 96.88 96 ALA A C 1
ATOM 708 O O . ALA A 1 96 ? 13.829 3.010 -24.764 1.00 96.88 96 ALA A O 1
ATOM 709 N N . ALA A 1 97 ? 15.950 2.582 -24.150 1.00 96.62 97 ALA A N 1
ATOM 710 C CA . ALA A 1 97 ? 15.608 1.638 -23.087 1.00 96.62 97 ALA A CA 1
ATOM 711 C C . ALA A 1 97 ? 14.754 2.313 -22.010 1.00 96.62 97 ALA A C 1
ATOM 713 O O . ALA A 1 97 ? 13.705 1.791 -21.636 1.00 96.62 97 ALA A O 1
ATOM 714 N N . ALA A 1 98 ? 15.158 3.509 -21.573 1.00 94.00 98 ALA A N 1
ATOM 715 C CA . ALA A 1 98 ? 14.411 4.297 -20.603 1.00 94.00 98 ALA A CA 1
ATOM 716 C C . ALA A 1 98 ? 13.003 4.659 -21.105 1.00 94.00 98 ALA A C 1
ATOM 718 O O . ALA A 1 98 ? 12.043 4.517 -20.350 1.00 94.00 98 ALA A O 1
ATOM 719 N N . LEU A 1 99 ? 12.854 5.068 -22.373 1.00 97.56 99 LEU A N 1
ATOM 720 C CA . LEU A 1 99 ? 11.544 5.398 -22.952 1.00 97.56 99 LEU A CA 1
ATOM 721 C C . LEU A 1 99 ? 10.618 4.181 -23.057 1.00 97.56 99 LEU A C 1
ATOM 723 O O . LEU A 1 99 ? 9.441 4.284 -22.712 1.00 97.56 99 LEU A O 1
ATOM 727 N N . ILE A 1 100 ? 11.135 3.028 -23.489 1.00 97.00 100 ILE A N 1
ATOM 728 C CA . ILE A 1 100 ? 10.353 1.786 -23.556 1.00 97.00 100 ILE A CA 1
ATOM 729 C C . ILE A 1 100 ? 9.881 1.396 -22.156 1.00 97.00 100 ILE A C 1
ATOM 731 O O . ILE A 1 100 ? 8.696 1.135 -21.948 1.00 97.00 100 ILE A O 1
ATOM 735 N N . MET A 1 101 ? 10.791 1.410 -21.180 1.00 97.25 101 MET A N 1
ATOM 736 C CA . MET A 1 101 ? 10.464 1.021 -19.814 1.00 97.25 101 MET A CA 1
ATOM 737 C C . MET A 1 101 ? 9.458 1.993 -19.186 1.00 97.25 101 MET A C 1
ATOM 739 O O . MET A 1 101 ? 8.482 1.552 -18.581 1.00 97.25 101 MET A O 1
ATOM 743 N N . ALA A 1 102 ? 9.606 3.300 -19.424 1.00 96.69 102 ALA A N 1
ATOM 744 C CA . ALA A 1 102 ? 8.620 4.302 -19.025 1.00 96.69 102 ALA A CA 1
ATOM 745 C C . ALA A 1 102 ? 7.237 4.030 -19.644 1.00 96.69 102 ALA A C 1
ATOM 747 O O . ALA A 1 102 ? 6.233 4.056 -18.933 1.00 96.69 102 ALA A O 1
ATOM 748 N N . GLY A 1 103 ? 7.178 3.707 -20.940 1.00 97.88 103 GLY A N 1
ATOM 749 C CA . GLY A 1 103 ? 5.935 3.348 -21.625 1.00 97.88 103 GLY A CA 1
ATOM 750 C C . GLY A 1 103 ? 5.243 2.131 -21.003 1.00 97.88 103 GLY A C 1
ATOM 751 O O . GLY A 1 103 ? 4.037 2.169 -20.754 1.00 97.88 103 GLY A O 1
ATOM 752 N N . VAL A 1 104 ? 6.002 1.081 -20.675 1.00 97.31 104 VAL A N 1
ATOM 753 C CA . VAL A 1 104 ? 5.472 -0.111 -19.992 1.00 97.31 104 VAL A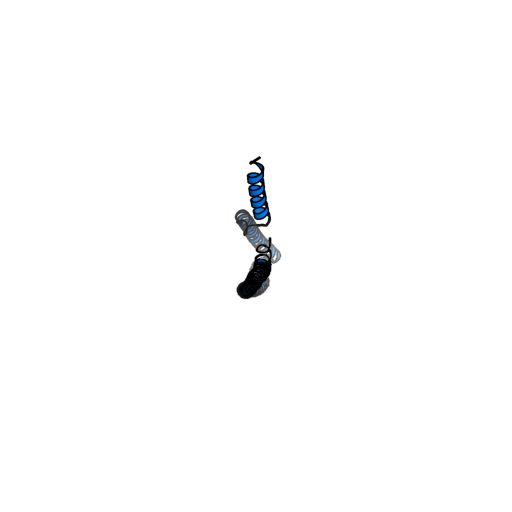 CA 1
ATOM 754 C C . VAL A 1 104 ? 4.911 0.246 -18.612 1.00 97.31 104 VAL A C 1
ATOM 756 O O . VAL A 1 104 ? 3.798 -0.169 -18.288 1.00 97.31 104 VAL A O 1
ATOM 759 N N . LEU A 1 105 ? 5.624 1.048 -17.813 1.00 96.62 105 LEU A N 1
ATOM 760 C CA . LEU A 1 105 ? 5.125 1.481 -16.503 1.00 96.62 105 LEU A CA 1
ATOM 761 C C . LEU A 1 105 ? 3.832 2.299 -16.617 1.00 96.62 105 LEU A C 1
ATOM 763 O O . LEU A 1 105 ? 2.904 2.069 -15.842 1.00 96.62 105 LEU A O 1
ATOM 767 N N . PHE A 1 106 ? 3.739 3.215 -17.584 1.00 97.69 106 PHE A N 1
ATOM 768 C CA . PHE A 1 106 ? 2.515 3.987 -17.807 1.00 97.69 106 PHE A CA 1
ATOM 769 C C . PHE A 1 106 ? 1.342 3.112 -18.243 1.00 97.69 106 PHE A C 1
ATOM 771 O O . PHE A 1 106 ? 0.226 3.325 -17.772 1.00 97.69 106 PHE A O 1
ATOM 778 N N . ALA A 1 107 ? 1.578 2.107 -19.088 1.00 97.69 107 ALA A N 1
ATOM 779 C CA . ALA A 1 107 ? 0.541 1.158 -19.480 1.00 97.69 107 ALA A CA 1
ATOM 780 C C . ALA A 1 107 ? 0.009 0.375 -18.267 1.00 97.69 107 ALA A C 1
ATOM 782 O O . ALA A 1 107 ? -1.204 0.292 -18.066 1.00 97.69 107 ALA A O 1
ATOM 783 N N . VAL A 1 108 ? 0.904 -0.133 -17.411 1.00 96.12 108 VAL A N 1
ATOM 784 C CA . VAL A 1 108 ? 0.521 -0.815 -16.163 1.00 96.12 108 VAL A CA 1
ATOM 785 C C . VAL A 1 108 ? -0.249 0.130 -15.236 1.00 96.12 108 VAL A C 1
ATOM 787 O O . VAL A 1 108 ? -1.312 -0.236 -14.731 1.00 96.12 108 VAL A O 1
ATOM 790 N N . ALA A 1 109 ? 0.232 1.363 -15.054 1.00 94.56 109 ALA A N 1
ATOM 791 C CA . ALA A 1 109 ? -0.432 2.370 -14.231 1.00 94.56 109 ALA A CA 1
ATOM 792 C C . ALA A 1 109 ? -1.837 2.714 -14.753 1.00 94.56 109 ALA A C 1
ATOM 794 O O . ALA A 1 109 ? -2.773 2.827 -13.962 1.00 94.56 109 ALA A O 1
ATOM 795 N N . ALA A 1 110 ? -2.014 2.820 -16.073 1.00 95.69 110 ALA A N 1
ATOM 796 C CA . ALA A 1 110 ? -3.316 3.049 -16.689 1.00 95.69 110 ALA A CA 1
ATOM 797 C C . ALA A 1 110 ? -4.286 1.894 -16.398 1.00 95.69 110 ALA A C 1
ATOM 799 O O . ALA A 1 110 ? -5.409 2.138 -15.959 1.00 95.69 110 ALA A O 1
ATOM 800 N N . VAL A 1 111 ? -3.851 0.638 -16.560 1.00 96.12 111 VAL A N 1
ATOM 801 C CA . VAL A 1 111 ? -4.677 -0.541 -16.239 1.00 96.12 111 VAL A CA 1
ATOM 802 C C . VAL A 1 111 ? -5.074 -0.551 -14.761 1.00 96.12 111 VAL A C 1
ATOM 804 O O . VAL A 1 111 ? -6.252 -0.739 -14.451 1.00 96.12 111 VAL A O 1
ATOM 807 N N . MET A 1 112 ? -4.134 -0.288 -13.849 1.00 94.44 112 MET A N 1
ATOM 808 C CA . MET A 1 112 ? -4.423 -0.212 -12.412 1.00 94.44 112 MET A CA 1
ATOM 809 C C . MET A 1 112 ? -5.409 0.913 -12.074 1.00 94.44 112 MET A C 1
ATOM 811 O O . MET A 1 112 ? -6.351 0.696 -11.312 1.00 94.44 112 MET A O 1
ATOM 815 N N . ALA A 1 113 ? -5.241 2.100 -12.664 1.00 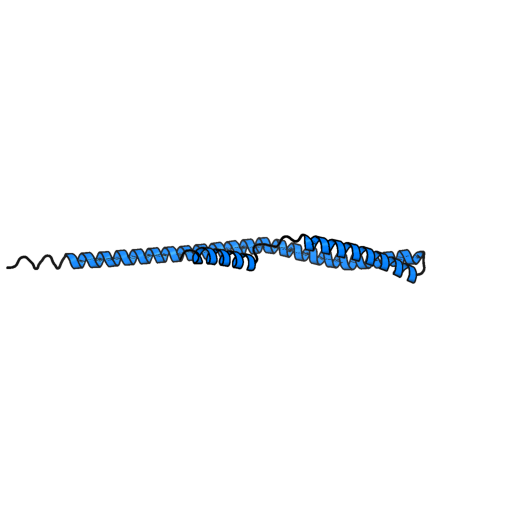92.81 113 ALA A N 1
ATOM 816 C CA . ALA A 1 113 ? -6.154 3.225 -12.472 1.00 92.81 113 ALA A CA 1
ATOM 817 C C . ALA A 1 113 ? -7.571 2.896 -12.971 1.00 92.81 113 ALA A C 1
ATOM 819 O O . ALA A 1 113 ? -8.560 3.206 -12.299 1.00 92.81 113 ALA A O 1
ATOM 820 N N . LEU A 1 114 ? -7.679 2.215 -14.117 1.00 93.69 114 LEU A N 1
ATOM 821 C CA . LEU A 1 114 ? -8.955 1.733 -14.636 1.00 93.69 114 LEU A CA 1
ATOM 822 C C . LEU A 1 114 ? -9.584 0.720 -13.675 1.00 93.69 114 LEU A C 1
ATOM 824 O O . LEU A 1 114 ? -10.732 0.908 -13.286 1.00 93.69 114 LEU A O 1
ATOM 828 N N . GLN A 1 115 ? -8.851 -0.299 -13.229 1.00 92.81 115 GLN A N 1
ATOM 829 C CA . GLN A 1 115 ? -9.374 -1.287 -12.280 1.00 92.81 115 GLN A CA 1
ATOM 830 C C . GLN A 1 115 ? -9.833 -0.644 -10.965 1.00 92.81 115 GLN A C 1
ATOM 832 O O . GLN A 1 115 ? -10.923 -0.957 -10.483 1.00 92.81 115 GLN A O 1
ATOM 837 N N . GLY A 1 116 ? -9.058 0.294 -10.414 1.00 83.50 116 GLY A N 1
ATOM 838 C CA . GLY A 1 116 ? -9.426 1.030 -9.202 1.00 83.50 116 GLY A CA 1
ATOM 839 C C . GLY A 1 116 ? -10.737 1.801 -9.365 1.00 83.50 116 GLY A C 1
ATOM 840 O O . GLY A 1 116 ? -11.608 1.739 -8.498 1.00 83.50 116 GLY A O 1
ATOM 841 N N . LYS A 1 117 ? -10.934 2.450 -10.520 1.00 84.31 117 LYS A N 1
ATOM 842 C CA . LYS A 1 117 ? -12.189 3.144 -10.850 1.00 84.31 117 LYS A CA 1
ATOM 843 C C . LYS A 1 117 ? -13.397 2.204 -10.859 1.00 84.31 117 LYS A C 1
ATOM 845 O O . LYS A 1 117 ? -14.480 2.606 -10.446 1.00 84.31 117 LYS A O 1
ATOM 850 N N . TRP A 1 118 ? -13.226 0.964 -11.312 1.00 78.50 118 TRP A N 1
ATOM 851 C CA . TRP A 1 118 ? -14.314 -0.017 -11.373 1.00 78.50 118 TRP A CA 1
ATOM 852 C C . TRP A 1 118 ? -14.671 -0.549 -9.983 1.00 78.50 118 TRP A C 1
ATOM 854 O O . TRP A 1 118 ? -15.848 -0.628 -9.643 1.00 78.50 118 TRP A O 1
ATOM 864 N N . HIS A 1 119 ? -13.670 -0.823 -9.145 1.00 74.56 119 HIS A N 1
ATOM 865 C CA . HIS A 1 119 ? -13.894 -1.298 -7.777 1.00 74.56 119 HIS A CA 1
ATOM 866 C C . HIS A 1 119 ? -14.536 -0.227 -6.885 1.00 74.56 119 HIS A C 1
ATOM 868 O O . HIS A 1 119 ? -15.363 -0.557 -6.040 1.00 74.56 119 HIS A O 1
ATOM 874 N N . MET A 1 120 ? -14.235 1.058 -7.109 1.00 66.88 120 MET A N 1
ATOM 875 C CA . MET A 1 120 ? -14.931 2.158 -6.428 1.00 66.88 120 MET A CA 1
ATOM 876 C C . MET A 1 120 ? -16.413 2.257 -6.823 1.00 66.88 120 MET A C 1
ATOM 878 O O . MET A 1 120 ? -17.239 2.587 -5.979 1.00 66.88 120 MET A O 1
ATOM 882 N N . GLY A 1 121 ? -16.770 1.917 -8.067 1.00 62.66 121 GLY A N 1
ATOM 883 C CA . GLY A 1 121 ? -18.169 1.867 -8.513 1.00 62.66 121 GLY A CA 1
ATOM 884 C C . GLY A 1 121 ? -18.980 0.710 -7.915 1.00 62.66 121 GLY A C 1
ATOM 885 O O . GLY A 1 121 ? -20.206 0.761 -7.915 1.00 62.66 121 GLY A O 1
ATOM 886 N N . MET A 1 122 ? -18.305 -0.316 -7.391 1.00 57.66 122 MET A N 1
ATOM 887 C CA . MET A 1 122 ? -18.903 -1.516 -6.789 1.00 57.66 122 MET A CA 1
ATOM 888 C C . MET A 1 122 ? -18.762 -1.550 -5.262 1.00 57.66 122 MET A C 1
ATOM 890 O O . MET A 1 122 ? -19.106 -2.553 -4.638 1.00 57.66 122 MET A O 1
ATOM 894 N N . ALA A 1 123 ? -18.244 -0.483 -4.647 1.00 54.03 123 ALA A N 1
ATOM 895 C CA . ALA A 1 123 ? -18.087 -0.411 -3.204 1.00 54.03 123 ALA A CA 1
ATOM 896 C C . ALA A 1 123 ? -19.469 -0.354 -2.531 1.00 54.03 123 ALA A C 1
ATOM 898 O O . ALA A 1 123 ? -20.107 0.694 -2.449 1.00 54.03 123 ALA A O 1
ATOM 899 N N . THR A 1 124 ? -19.935 -1.507 -2.054 1.00 58.56 124 THR A N 1
ATOM 900 C CA . THR A 1 124 ? -21.126 -1.640 -1.215 1.00 58.56 124 THR A CA 1
ATOM 901 C C . THR A 1 124 ? -20.942 -0.770 0.035 1.00 58.56 124 THR A C 1
ATOM 903 O O . THR A 1 124 ? -19.921 -0.920 0.715 1.00 58.56 124 THR A O 1
ATOM 906 N N . PRO A 1 125 ? -21.873 0.147 0.361 1.00 55.72 125 PRO A N 1
ATOM 907 C CA . PRO A 1 125 ? -21.696 1.048 1.494 1.00 55.72 125 PRO A CA 1
ATOM 908 C C . PRO A 1 125 ? -21.513 0.252 2.802 1.00 55.72 125 PRO A C 1
ATOM 910 O O . PRO A 1 125 ? -22.312 -0.647 3.086 1.00 55.72 125 PRO A O 1
ATOM 913 N N . PRO A 1 126 ? -20.460 0.538 3.596 1.00 55.34 126 PRO A N 1
ATOM 914 C CA . PRO A 1 126 ? -20.197 -0.176 4.837 1.00 55.34 126 PRO A CA 1
ATOM 915 C C . PRO A 1 126 ? -21.236 0.172 5.910 1.00 55.34 126 PRO A C 1
ATOM 917 O O . PRO A 1 126 ? -21.688 1.310 6.003 1.00 55.34 126 PRO A O 1
ATOM 920 N N . VAL A 1 127 ? -21.592 -0.860 6.688 1.00 62.16 127 VAL A N 1
ATOM 921 C CA . VAL A 1 127 ? -22.407 -0.896 7.920 1.00 62.16 127 VAL A CA 1
ATOM 922 C C . VAL A 1 127 ? -23.014 0.434 8.368 1.00 62.16 127 VAL A C 1
ATOM 924 O O . VAL A 1 127 ? -22.295 1.328 8.799 1.00 62.16 127 VAL A O 1
ATOM 927 N N . ARG A 1 128 ? -24.354 0.502 8.309 1.00 55.53 128 ARG A N 1
ATOM 928 C CA . ARG A 1 128 ? -25.230 1.566 8.827 1.00 55.53 128 ARG A CA 1
ATOM 929 C C . ARG A 1 128 ? -24.482 2.819 9.295 1.00 55.53 128 ARG A C 1
ATOM 931 O O . ARG A 1 128 ? -24.234 3.010 10.484 1.00 55.53 128 ARG A O 1
ATOM 938 N N . THR A 1 129 ? -24.124 3.677 8.343 1.00 62.28 129 THR A N 1
ATOM 939 C CA . THR A 1 129 ? -23.600 5.013 8.632 1.00 62.28 129 THR A CA 1
ATOM 940 C C . THR A 1 129 ? -24.584 5.772 9.520 1.00 62.28 129 THR A C 1
ATOM 942 O O . THR A 1 129 ? -25.792 5.520 9.482 1.00 62.28 129 THR A O 1
ATOM 945 N N . ALA A 1 130 ? -24.089 6.727 10.312 1.00 64.75 130 ALA A N 1
ATOM 946 C CA . ALA A 1 130 ? -24.927 7.602 11.139 1.00 64.75 130 ALA A CA 1
ATOM 947 C C . ALA A 1 130 ? -26.078 8.252 10.339 1.00 64.75 130 ALA A C 1
ATOM 949 O O . ALA A 1 130 ? -27.128 8.553 10.901 1.00 64.75 130 ALA A O 1
ATOM 950 N N . ASP A 1 131 ? -25.907 8.388 9.023 1.00 68.06 131 ASP A N 1
ATOM 951 C CA . ASP A 1 131 ? -26.925 8.851 8.081 1.00 68.06 131 ASP A CA 1
ATOM 952 C C . ASP A 1 131 ? -28.083 7.861 7.904 1.00 68.06 131 ASP A C 1
ATOM 954 O O . ASP A 1 131 ? -29.236 8.279 7.914 1.00 68.06 131 ASP A O 1
ATOM 958 N N . SER A 1 132 ? -27.817 6.552 7.837 1.00 71.50 132 SER A N 1
ATOM 959 C CA . SER A 1 132 ? -28.874 5.525 7.827 1.00 71.50 132 SER A CA 1
ATOM 960 C C . SER A 1 132 ? -29.631 5.456 9.158 1.00 71.50 132 SER A C 1
ATOM 962 O O . SER A 1 132 ? -30.836 5.235 9.180 1.00 71.50 132 SER A O 1
ATOM 964 N N . VAL A 1 133 ? -28.951 5.736 10.276 1.00 73.88 133 VAL A N 1
ATOM 965 C CA . VAL A 1 133 ? -29.593 5.852 11.594 1.00 73.88 133 VAL A CA 1
ATOM 966 C C . VAL A 1 133 ? -30.455 7.118 11.666 1.00 73.88 133 VAL A C 1
ATOM 968 O O . VAL A 1 133 ? -31.569 7.075 12.180 1.00 73.88 133 VAL A O 1
ATOM 971 N N . ARG A 1 134 ? -29.987 8.246 11.115 1.00 75.81 134 ARG A N 1
ATOM 972 C CA . ARG A 1 134 ? -30.780 9.485 11.008 1.00 75.81 134 ARG A CA 1
ATOM 973 C C . ARG A 1 134 ? -31.993 9.321 10.093 1.00 75.81 134 ARG A C 1
ATOM 975 O O . ARG A 1 134 ? -33.043 9.870 10.419 1.00 75.81 134 ARG A O 1
ATOM 982 N N . ALA A 1 135 ? -31.854 8.582 8.993 1.00 78.88 135 ALA A N 1
ATOM 983 C CA . ALA A 1 135 ? -32.937 8.292 8.058 1.00 78.88 135 ALA A CA 1
ATOM 984 C C . ALA A 1 135 ? -34.061 7.490 8.733 1.00 78.88 135 ALA A C 1
ATOM 986 O O . ALA A 1 135 ? -35.215 7.916 8.697 1.00 78.88 135 ALA A O 1
ATOM 987 N N . ASP A 1 136 ? -33.715 6.421 9.455 1.00 77.81 136 ASP A N 1
ATOM 988 C CA . ASP A 1 136 ? -34.690 5.600 10.184 1.00 77.81 136 ASP A CA 1
ATOM 989 C C . ASP A 1 136 ? -35.402 6.399 11.293 1.00 77.81 136 ASP A C 1
ATOM 991 O O . ASP A 1 136 ? -36.613 6.276 11.487 1.00 77.81 136 ASP A O 1
ATOM 995 N N . VAL A 1 137 ? -34.683 7.282 11.999 1.00 80.44 137 VAL A N 1
ATOM 996 C CA . VAL A 1 137 ? -35.285 8.176 13.008 1.00 80.44 137 VAL A CA 1
ATOM 997 C C . VAL A 1 137 ? -36.269 9.161 12.369 1.00 80.44 137 VAL A C 1
ATOM 999 O O . VAL A 1 137 ? -37.332 9.426 12.936 1.00 80.44 137 VAL A O 1
ATOM 1002 N N . HIS A 1 138 ? -35.944 9.688 11.187 1.00 76.06 138 HIS A N 1
ATOM 1003 C CA . HIS A 1 138 ? -36.834 10.579 10.443 1.00 76.06 138 HIS A CA 1
ATOM 1004 C C . HIS A 1 138 ? -38.108 9.862 9.989 1.00 76.06 138 HIS A C 1
ATOM 1006 O O . HIS A 1 138 ? -39.204 10.413 10.113 1.00 76.06 138 HIS A O 1
ATOM 1012 N N . GLU A 1 139 ? -37.987 8.617 9.531 1.00 81.56 139 GLU A N 1
ATOM 1013 C CA . GLU A 1 139 ? -39.133 7.814 9.113 1.00 81.56 139 GLU A CA 1
ATOM 1014 C C . GLU A 1 139 ? -40.078 7.515 10.290 1.00 81.56 139 GLU A C 1
ATOM 1016 O O . GLU A 1 139 ? -41.300 7.656 10.174 1.00 81.56 139 GLU A O 1
ATOM 1021 N N . ILE A 1 140 ? -39.528 7.197 11.467 1.00 81.19 140 ILE A N 1
ATOM 1022 C CA . ILE A 1 140 ? -40.317 6.963 12.687 1.00 81.19 140 ILE A CA 1
ATOM 1023 C C . ILE A 1 140 ? -41.018 8.252 13.159 1.00 81.19 140 ILE A C 1
ATOM 1025 O O . ILE A 1 140 ? -42.189 8.220 13.561 1.00 81.19 140 ILE A O 1
ATOM 1029 N N . GLN A 1 141 ? -40.352 9.410 13.071 1.00 82.25 141 GLN A N 1
ATOM 1030 C CA . GLN A 1 141 ? -40.968 10.700 13.403 1.00 82.25 141 GLN A CA 1
ATOM 1031 C C . GLN A 1 141 ? -42.133 11.057 12.471 1.00 82.25 141 GLN A C 1
ATOM 1033 O O . GLN A 1 141 ? -43.149 11.575 12.943 1.00 82.25 141 GLN A O 1
ATOM 1038 N N . GLN A 1 142 ? -42.035 10.751 11.174 1.00 76.50 142 GLN A N 1
ATOM 1039 C CA . GLN A 1 142 ? -43.114 11.021 10.220 1.00 76.50 142 GLN A CA 1
ATOM 1040 C C . GLN A 1 142 ? -44.351 10.151 10.473 1.00 76.50 142 GLN A C 1
ATOM 1042 O O . GLN A 1 142 ? -45.470 10.669 10.470 1.00 76.50 142 GLN A O 1
ATOM 1047 N N . ARG A 1 143 ? -44.172 8.864 10.801 1.00 74.81 143 ARG A N 1
ATOM 1048 C CA . ARG A 1 143 ? -45.295 7.956 11.114 1.00 74.81 143 ARG A CA 1
ATOM 1049 C C . ARG A 1 143 ? -46.072 8.358 12.370 1.00 74.81 143 ARG A C 1
ATOM 1051 O O . ARG A 1 143 ? -47.265 8.089 12.469 1.00 74.81 143 ARG A O 1
ATOM 1058 N N . THR A 1 144 ? -45.422 9.040 13.311 1.00 71.00 144 THR A N 1
ATOM 1059 C CA . THR A 1 144 ? -46.057 9.484 14.564 1.00 71.00 144 THR A CA 1
ATOM 1060 C C . THR A 1 144 ? -46.794 10.820 14.393 1.00 71.00 144 THR A C 1
ATOM 1062 O O . THR A 1 144 ? -47.764 11.098 15.097 1.00 71.00 144 THR A O 1
ATOM 1065 N N . ARG A 1 145 ? -46.377 11.646 13.423 1.00 71.00 145 ARG A N 1
ATOM 1066 C CA . ARG A 1 145 ? -46.941 12.980 13.163 1.00 71.00 145 ARG A CA 1
ATOM 1067 C C . ARG A 1 145 ? -48.195 12.966 12.276 1.00 71.00 145 ARG A C 1
A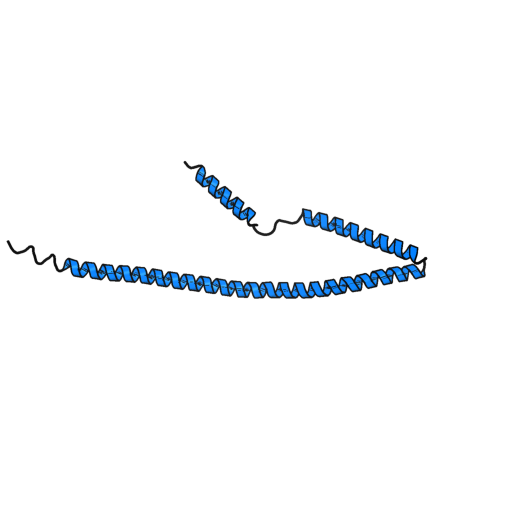TOM 1069 O O . ARG A 1 145 ? -48.925 13.946 12.279 1.00 71.00 145 ARG A O 1
ATOM 1076 N N . GLY A 1 146 ? -48.471 11.859 11.580 1.00 60.81 146 GLY A N 1
ATOM 1077 C CA . GLY A 1 146 ? -49.670 11.663 10.748 1.00 60.81 146 GLY A CA 1
ATOM 1078 C C . GLY A 1 146 ? -50.913 11.128 11.476 1.00 60.81 146 GLY A C 1
ATOM 1079 O O . GLY A 1 146 ? -51.881 10.771 10.815 1.00 60.81 146 GLY A O 1
ATOM 1080 N N . ARG A 1 147 ? -50.898 11.022 12.815 1.00 56.34 147 ARG A N 1
ATOM 1081 C CA . ARG A 1 147 ? -52.007 10.462 13.618 1.00 56.34 147 ARG A CA 1
ATOM 1082 C C . ARG A 1 147 ? -52.740 11.505 14.480 1.00 56.34 147 ARG A C 1
ATOM 1084 O O . ARG A 1 147 ? -53.269 11.154 15.532 1.00 56.34 147 ARG A O 1
ATOM 1091 N N . ARG A 1 148 ? -52.737 12.776 14.080 1.00 47.41 148 ARG A N 1
ATOM 1092 C CA . ARG A 1 148 ? -53.554 13.827 14.705 1.00 47.41 148 ARG A CA 1
ATOM 1093 C C . ARG A 1 148 ? -54.512 14.430 13.700 1.00 47.41 148 ARG A C 1
ATOM 1095 O O . ARG A 1 148 ? -54.071 14.608 12.546 1.00 47.41 148 ARG A O 1
#

Organism: NCBI:txid115335

InterPro domains:
  IPR009937 Putative Actinobacterial Holin-X, holin superfamily III [PF07332] (28-138)

Sequence (148 aa):
MSERLTERGVGDVTDRRFGHLAEASTAELVRHLSEQSARLVREELRLAQLELRQKGGRAAKAAKMFGGAGVCALYGGGALIVAAGLALALVLPGWAAALIMAGVLFAVAAVMALQGKWHMGMATPPVRTADSVRADVHEIQQRTRGRR

pLDDT: mean 83.17, std 15.04, range [47.41, 98.19]